Protein AF-A0A839LPR8-F1 (afdb_monomer_lite)

Structure (mmCIF, N/CA/C/O backbone):
data_AF-A0A839LPR8-F1
#
_entry.id   AF-A0A839LPR8-F1
#
loop_
_atom_site.group_PDB
_atom_site.id
_atom_site.type_symbol
_atom_site.label_atom_id
_atom_site.label_alt_id
_atom_site.label_comp_id
_atom_site.label_asym_id
_atom_site.label_entity_id
_atom_site.label_seq_id
_atom_site.pdbx_PDB_ins_code
_atom_site.Cartn_x
_atom_site.Cartn_y
_atom_site.Cartn_z
_atom_site.occupancy
_atom_site.B_iso_or_equiv
_atom_site.auth_seq_id
_atom_site.auth_comp_id
_atom_site.auth_asym_id
_atom_site.auth_atom_id
_atom_site.pdbx_PDB_model_num
ATOM 1 N N . MET A 1 1 ? -13.230 10.067 8.812 1.00 53.97 1 MET A N 1
ATOM 2 C CA . MET A 1 1 ? -13.536 9.866 7.378 1.00 53.97 1 MET A CA 1
ATOM 3 C C . MET A 1 1 ? -13.419 8.380 7.092 1.00 53.97 1 MET A C 1
ATOM 5 O O . MET A 1 1 ? -12.422 7.800 7.495 1.00 53.97 1 MET A O 1
ATOM 9 N N . ARG A 1 2 ? -14.450 7.751 6.515 1.00 69.31 2 ARG A N 1
ATOM 10 C CA . ARG A 1 2 ? -14.432 6.310 6.197 1.00 69.31 2 ARG A CA 1
ATOM 11 C C . ARG A 1 2 ? -13.591 6.084 4.939 1.00 69.31 2 ARG A C 1
ATOM 13 O O . ARG A 1 2 ? -13.673 6.897 4.022 1.00 69.31 2 ARG A O 1
ATOM 20 N N . LEU A 1 3 ? -12.810 5.005 4.889 1.00 68.00 3 LEU A N 1
ATOM 21 C CA . LEU A 1 3 ? -11.957 4.637 3.745 1.00 68.00 3 LEU A CA 1
ATOM 22 C C . LEU A 1 3 ? -12.699 4.672 2.411 1.00 68.00 3 LEU A C 1
ATOM 24 O O . LEU A 1 3 ? -12.157 5.149 1.421 1.00 68.00 3 LEU A O 1
ATOM 28 N N . GLU A 1 4 ? -13.960 4.251 2.407 1.00 69.38 4 GLU A N 1
ATOM 29 C CA . GLU A 1 4 ? -14.840 4.309 1.239 1.00 69.38 4 GLU A CA 1
ATOM 30 C C . GLU A 1 4 ? -14.898 5.710 0.613 1.00 69.38 4 GLU A C 1
ATOM 32 O O . GLU A 1 4 ? -14.880 5.851 -0.607 1.00 69.38 4 GLU A O 1
ATOM 37 N N . GLN A 1 5 ? -14.904 6.755 1.443 1.00 69.94 5 GLN A N 1
ATOM 38 C CA . GLN A 1 5 ? -14.945 8.144 0.997 1.00 69.94 5 GLN A CA 1
ATOM 39 C C . GLN A 1 5 ? -13.600 8.586 0.407 1.00 69.94 5 GLN A C 1
ATOM 41 O O . GLN A 1 5 ? -13.577 9.283 -0.602 1.00 69.94 5 GLN A O 1
ATOM 46 N N . ALA A 1 6 ? -12.485 8.141 0.996 1.00 67.44 6 ALA A N 1
ATOM 47 C CA . ALA A 1 6 ? -11.151 8.406 0.461 1.00 67.44 6 ALA A CA 1
ATOM 48 C C . ALA A 1 6 ? -10.966 7.733 -0.909 1.00 67.44 6 ALA A C 1
ATOM 50 O O . ALA A 1 6 ? -10.542 8.390 -1.854 1.00 67.44 6 ALA A O 1
ATOM 51 N N . LEU A 1 7 ? -11.376 6.466 -1.039 1.00 66.31 7 LEU A N 1
ATOM 52 C CA . LEU A 1 7 ? -11.310 5.707 -2.291 1.00 66.31 7 LEU A CA 1
ATOM 53 C C . LEU A 1 7 ? -12.229 6.271 -3.378 1.00 66.31 7 LEU A C 1
ATOM 55 O O . LEU A 1 7 ? -11.866 6.267 -4.556 1.00 66.31 7 LEU A O 1
ATOM 59 N N . ALA A 1 8 ? -13.410 6.764 -2.995 1.00 68.81 8 ALA A N 1
ATOM 60 C CA . ALA A 1 8 ? -14.316 7.441 -3.913 1.00 68.81 8 ALA A CA 1
ATOM 61 C C . ALA A 1 8 ? -13.676 8.712 -4.491 1.00 68.81 8 ALA A C 1
ATOM 63 O O . ALA A 1 8 ? -13.699 8.892 -5.708 1.00 68.81 8 ALA A O 1
ATOM 64 N N . SER A 1 9 ? -13.041 9.540 -3.655 1.00 65.38 9 SER A N 1
ATOM 65 C CA . SER A 1 9 ? -12.339 10.745 -4.114 1.00 65.38 9 SER A CA 1
ATOM 66 C C . SER A 1 9 ? -11.180 10.418 -5.057 1.00 65.38 9 SER A C 1
ATOM 68 O O . SER A 1 9 ? -11.090 11.007 -6.130 1.00 65.38 9 SER A O 1
ATOM 70 N N . THR A 1 10 ? -10.350 9.419 -4.730 1.00 63.09 10 THR A N 1
ATOM 71 C CA . THR A 1 10 ? -9.224 9.012 -5.595 1.00 63.09 10 THR A CA 1
ATOM 72 C C . THR A 1 10 ? -9.705 8.561 -6.978 1.00 63.09 10 THR A C 1
ATOM 74 O O . THR A 1 10 ? -9.112 8.911 -7.995 1.00 63.09 10 THR A O 1
ATOM 77 N N . ARG A 1 11 ? -10.831 7.834 -7.032 1.00 65.12 11 ARG A N 1
ATOM 78 C CA . ARG A 1 11 ? -11.421 7.353 -8.289 1.00 65.12 11 ARG A CA 1
ATOM 79 C C . ARG A 1 11 ? -12.001 8.484 -9.145 1.00 65.12 11 ARG A C 1
ATOM 81 O O . ARG A 1 11 ? -11.907 8.406 -10.367 1.00 65.12 11 ARG A O 1
ATOM 88 N N . ILE A 1 12 ? -12.585 9.517 -8.532 1.00 64.19 12 ILE A N 1
ATOM 89 C CA . ILE A 1 12 ? -13.125 10.693 -9.243 1.00 64.19 12 ILE A CA 1
ATOM 90 C C . ILE A 1 12 ? -12.002 11.488 -9.922 1.00 64.19 12 ILE A C 1
ATOM 92 O O . ILE A 1 12 ? -12.183 11.974 -11.035 1.00 64.19 12 ILE A O 1
ATOM 96 N N . GLU A 1 13 ? -10.826 11.554 -9.302 1.00 69.88 13 GLU A N 1
ATOM 97 C CA . GLU A 1 13 ? -9.630 12.202 -9.861 1.00 69.88 13 GLU A CA 1
ATOM 98 C C . GLU A 1 13 ? -8.954 11.377 -10.979 1.00 69.88 13 GLU A C 1
ATOM 100 O O . GLU A 1 13 ? -7.915 11.765 -11.506 1.00 69.88 13 GLU A O 1
ATOM 105 N N . GLY A 1 14 ? -9.542 10.241 -11.376 1.00 67.81 14 GLY A N 1
ATOM 106 C CA . GLY A 1 14 ? -9.017 9.366 -12.429 1.00 67.81 14 GLY A CA 1
ATOM 107 C C . GLY A 1 14 ? -7.889 8.444 -11.963 1.00 67.81 14 GLY A C 1
ATOM 108 O O . GLY A 1 14 ? -7.319 7.705 -12.767 1.00 67.81 14 GLY A O 1
ATOM 109 N N . HIS A 1 15 ? -7.577 8.439 -10.668 1.00 70.38 15 HIS A N 1
ATOM 110 C CA . HIS A 1 15 ? -6.582 7.554 -10.087 1.00 70.38 15 HIS A CA 1
ATOM 111 C C . HIS A 1 15 ? -7.243 6.248 -9.636 1.00 70.38 15 HIS A C 1
ATOM 113 O O . HIS A 1 15 ? -8.075 6.218 -8.729 1.00 70.38 15 HIS A O 1
ATOM 119 N N . GLN A 1 16 ? -6.865 5.139 -10.273 1.00 76.56 16 GLN A N 1
ATOM 120 C CA . GLN A 1 16 ? -7.321 3.809 -9.882 1.00 76.56 16 GLN A CA 1
ATOM 121 C C . GLN A 1 16 ? -6.259 3.155 -8.984 1.00 76.56 16 GLN A C 1
ATOM 123 O O . GLN A 1 16 ? -5.236 2.699 -9.498 1.00 76.56 16 GLN A O 1
ATOM 128 N N . PRO A 1 17 ? -6.450 3.132 -7.650 1.00 77.62 17 PRO A N 1
ATOM 129 C CA . PRO A 1 17 ? -5.517 2.459 -6.755 1.00 77.62 17 PRO A CA 1
ATOM 130 C C . PRO A 1 17 ? -5.426 0.966 -7.084 1.00 77.62 17 PRO A C 1
ATOM 132 O O . PRO A 1 17 ? -6.411 0.343 -7.492 1.00 77.62 17 PRO A O 1
ATOM 135 N N . SER A 1 18 ? -4.235 0.390 -6.904 1.00 83.00 18 SER A N 1
ATOM 136 C CA . SER A 1 18 ? -4.014 -1.037 -7.135 1.00 83.00 18 SER A CA 1
ATOM 137 C C . SER A 1 18 ? -4.753 -1.886 -6.099 1.00 83.00 18 SER A C 1
ATOM 139 O O . SER A 1 18 ? -4.985 -1.454 -4.969 1.00 83.00 18 SER A O 1
ATOM 141 N N . ALA A 1 19 ? -5.087 -3.127 -6.464 1.00 84.31 19 ALA A N 1
ATOM 142 C CA . ALA A 1 19 ? -5.727 -4.071 -5.547 1.00 84.31 19 ALA A CA 1
ATOM 143 C C . ALA A 1 19 ? -4.891 -4.306 -4.274 1.00 84.31 19 ALA A C 1
ATOM 145 O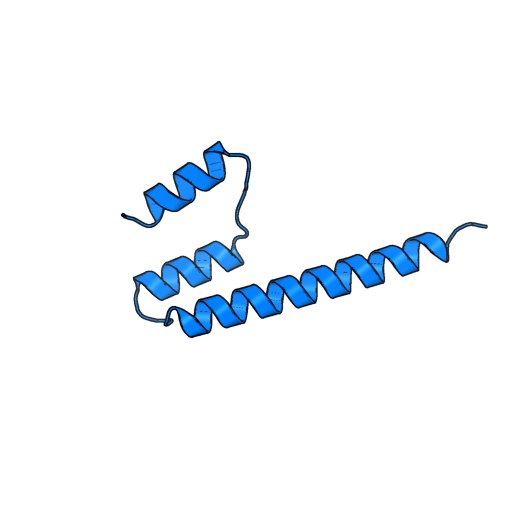 O . ALA A 1 19 ? -5.438 -4.411 -3.183 1.00 84.31 19 ALA A O 1
ATOM 146 N N . GLU A 1 20 ? -3.562 -4.312 -4.400 1.00 83.94 20 GLU A N 1
ATOM 147 C CA . GLU A 1 20 ? -2.640 -4.480 -3.272 1.00 83.94 20 GLU A CA 1
ATOM 148 C C . GLU A 1 20 ? -2.679 -3.289 -2.304 1.00 83.94 20 GLU A C 1
ATOM 150 O O . GLU A 1 20 ? -2.593 -3.471 -1.094 1.00 83.94 20 GLU A O 1
ATOM 155 N N . PHE A 1 21 ? -2.840 -2.066 -2.823 1.00 85.75 21 PHE A N 1
ATOM 156 C CA . PHE A 1 21 ? -3.017 -0.877 -1.988 1.00 85.75 21 PHE A CA 1
ATOM 157 C C . PHE A 1 21 ? -4.344 -0.934 -1.226 1.00 85.75 21 PHE A C 1
ATOM 159 O O . PHE A 1 21 ? -4.385 -0.627 -0.039 1.00 85.75 21 PHE A O 1
ATOM 166 N N . LEU A 1 22 ? -5.423 -1.359 -1.890 1.00 88.25 22 LEU A N 1
ATOM 167 C CA . LEU A 1 22 ? -6.730 -1.512 -1.247 1.00 88.25 22 LEU A CA 1
ATOM 168 C C . LEU A 1 22 ? -6.686 -2.535 -0.106 1.00 88.25 22 LEU A C 1
ATOM 170 O O . LEU A 1 22 ? -7.205 -2.251 0.969 1.00 88.25 22 LEU A O 1
ATOM 174 N N . ALA A 1 23 ? -6.016 -3.669 -0.320 1.00 89.44 23 ALA A N 1
ATOM 175 C CA . ALA A 1 23 ? -5.882 -4.722 0.683 1.00 89.44 23 ALA A CA 1
ATOM 176 C C . ALA A 1 23 ? -5.102 -4.260 1.928 1.00 89.44 23 ALA A C 1
ATOM 178 O O . ALA A 1 23 ? -5.506 -4.557 3.049 1.00 89.44 23 ALA A O 1
ATOM 179 N N . ASP A 1 24 ? -4.017 -3.495 1.759 1.00 89.44 24 ASP A N 1
ATOM 180 C CA . ASP A 1 24 ? -3.288 -2.944 2.912 1.00 89.44 24 ASP A CA 1
ATOM 181 C C . ASP A 1 24 ? -4.130 -1.925 3.689 1.00 89.44 24 ASP A C 1
ATOM 183 O O . ASP A 1 24 ? -4.073 -1.880 4.917 1.00 89.44 24 ASP A O 1
ATOM 187 N N . MET A 1 25 ? -4.913 -1.101 2.985 1.00 89.38 25 MET A N 1
ATOM 188 C CA . MET A 1 25 ? -5.785 -0.113 3.620 1.00 89.38 25 MET A CA 1
ATOM 189 C C . MET A 1 25 ? -6.926 -0.773 4.400 1.00 89.38 25 MET A C 1
ATOM 191 O O . MET A 1 25 ? -7.276 -0.288 5.473 1.00 89.38 25 MET A O 1
ATOM 195 N N . GLU A 1 26 ? -7.483 -1.872 3.890 1.00 91.00 26 GLU A N 1
ATOM 196 C CA . GLU A 1 26 ? -8.481 -2.686 4.593 1.00 91.00 26 GLU A CA 1
ATOM 197 C C . GLU A 1 26 ? -7.872 -3.340 5.842 1.00 91.00 26 GLU A C 1
ATOM 199 O O . GLU A 1 26 ? -8.376 -3.145 6.946 1.00 91.00 26 GLU A O 1
ATOM 204 N N . ALA A 1 27 ? -6.701 -3.968 5.710 1.00 88.94 27 ALA A N 1
ATOM 205 C CA . ALA A 1 27 ? -5.985 -4.566 6.836 1.00 88.94 27 ALA A CA 1
ATOM 206 C C . ALA A 1 27 ? -5.600 -3.541 7.923 1.00 88.94 27 ALA A C 1
ATOM 208 O O . ALA A 1 27 ? -5.577 -3.871 9.108 1.00 88.94 27 ALA A O 1
ATOM 209 N N . MET A 1 28 ? -5.324 -2.287 7.550 1.00 91.38 28 MET A N 1
ATOM 210 C CA . MET A 1 28 ? -5.073 -1.208 8.513 1.00 91.38 28 MET A CA 1
ATOM 211 C C . MET A 1 28 ? -6.327 -0.807 9.292 1.00 91.38 28 MET A C 1
ATOM 213 O O . MET A 1 28 ? -6.253 -0.502 10.481 1.00 91.38 28 MET A O 1
ATOM 217 N N . ILE A 1 29 ? -7.485 -0.798 8.634 1.00 89.25 29 ILE A N 1
ATOM 218 C CA . ILE A 1 29 ? -8.771 -0.455 9.261 1.00 89.25 29 ILE A CA 1
ATOM 219 C C . ILE A 1 29 ? -9.230 -1.558 10.197 1.00 89.25 29 ILE A C 1
ATOM 221 O O . ILE A 1 29 ? -9.724 -1.262 11.283 1.00 89.25 29 ILE A O 1
ATOM 225 N N . ASP A 1 30 ? -8.997 -2.805 9.804 1.00 91.44 30 ASP A N 1
ATOM 226 C CA . ASP A 1 30 ? -9.266 -3.982 10.625 1.00 91.44 30 ASP A CA 1
ATOM 227 C C . ASP A 1 30 ? -8.252 -4.140 11.775 1.00 91.44 30 ASP A C 1
ATOM 229 O O . ASP A 1 30 ? -8.369 -5.054 12.592 1.00 91.44 30 ASP A O 1
ATOM 233 N N . GLY A 1 31 ? -7.251 -3.253 11.860 1.00 90.06 31 GLY A N 1
ATOM 234 C CA . GLY A 1 31 ? -6.220 -3.258 12.899 1.00 90.06 31 GLY A CA 1
ATOM 235 C C . GLY A 1 31 ? -5.213 -4.404 12.773 1.00 90.06 31 GLY A C 1
ATOM 236 O O . GLY A 1 31 ? -4.476 -4.679 13.717 1.00 90.06 31 GLY A O 1
ATOM 237 N N . GLN A 1 32 ? -5.178 -5.081 11.623 1.00 91.94 32 GLN A N 1
ATOM 238 C CA . GLN A 1 32 ? -4.227 -6.151 11.315 1.00 91.94 32 GLN A CA 1
ATOM 239 C C . GLN A 1 32 ? -2.853 -5.611 10.903 1.00 91.94 32 GLN A C 1
ATOM 241 O O . GLN A 1 32 ? -1.847 -6.299 11.072 1.00 91.94 32 GLN A O 1
ATOM 246 N N . LEU A 1 33 ? -2.812 -4.392 10.359 1.00 90.81 33 LEU A N 1
ATOM 247 C CA . LEU A 1 33 ? -1.589 -3.656 10.054 1.00 90.81 33 LEU A CA 1
ATOM 248 C C . LEU A 1 33 ? -1.605 -2.298 10.749 1.00 90.81 33 LEU A C 1
ATOM 250 O O . LEU A 1 33 ? -2.633 -1.626 10.808 1.00 90.81 33 LEU A O 1
ATOM 254 N N . ASP A 1 34 ? -0.446 -1.864 11.230 1.00 92.69 34 ASP A N 1
ATOM 255 C CA . ASP A 1 34 ? -0.268 -0.478 11.640 1.00 92.69 34 ASP A CA 1
ATOM 256 C C . ASP A 1 34 ? 0.052 0.420 10.429 1.00 92.69 34 ASP A C 1
ATOM 258 O O . ASP A 1 34 ? 0.400 -0.030 9.330 1.00 92.69 34 ASP A O 1
ATOM 262 N N . ALA A 1 35 ? -0.081 1.730 10.634 1.00 85.94 35 ALA A N 1
ATOM 263 C CA . ALA A 1 35 ? 0.151 2.714 9.584 1.00 85.94 35 ALA A CA 1
ATOM 264 C C . ALA A 1 35 ? 1.616 2.757 9.104 1.00 85.94 35 ALA A C 1
ATOM 266 O O . ALA A 1 35 ? 1.874 3.145 7.961 1.00 85.94 35 ALA A O 1
ATOM 267 N N . GLU A 1 36 ? 2.578 2.379 9.949 1.00 92.88 36 GLU A N 1
ATOM 268 C CA . GLU A 1 36 ? 4.001 2.375 9.604 1.00 92.88 36 GLU A CA 1
ATOM 269 C C . GLU A 1 36 ? 4.330 1.216 8.655 1.00 92.88 36 GLU A C 1
ATOM 271 O O . GLU A 1 36 ? 5.006 1.406 7.641 1.00 92.88 36 GLU A O 1
ATOM 276 N N . GLU A 1 37 ? 3.760 0.046 8.912 1.00 90.69 37 GLU A N 1
ATOM 277 C CA . GLU A 1 37 ? 3.892 -1.159 8.108 1.00 90.69 37 GLU A CA 1
ATOM 278 C C . GLU A 1 37 ? 3.203 -1.007 6.746 1.00 90.69 37 GLU A C 1
ATOM 280 O O . GLU A 1 37 ? 3.793 -1.345 5.715 1.00 90.69 37 GLU A O 1
ATOM 285 N N . VAL A 1 38 ? 2.008 -0.404 6.696 1.00 90.94 38 VAL A N 1
ATOM 286 C CA . VAL A 1 38 ? 1.368 -0.040 5.418 1.00 90.94 38 VAL A CA 1
ATOM 287 C C . VAL A 1 38 ? 2.252 0.917 4.621 1.00 90.94 38 VAL A C 1
ATOM 289 O O . VAL A 1 38 ? 2.491 0.710 3.427 1.00 90.94 38 VAL A O 1
ATOM 292 N N . ARG A 1 39 ? 2.811 1.942 5.274 1.00 89.44 39 ARG A N 1
ATOM 293 C CA . ARG A 1 39 ? 3.713 2.897 4.620 1.00 89.44 39 ARG A CA 1
ATOM 294 C C . ARG A 1 39 ? 4.966 2.212 4.074 1.00 89.44 39 ARG A C 1
ATOM 296 O O . ARG A 1 39 ? 5.372 2.508 2.948 1.00 89.44 39 ARG A O 1
ATOM 303 N N . ARG A 1 40 ? 5.564 1.288 4.832 1.00 93.50 40 ARG A N 1
ATOM 304 C CA . ARG A 1 40 ? 6.736 0.509 4.409 1.00 93.50 40 ARG A CA 1
ATOM 305 C C . ARG A 1 40 ? 6.436 -0.303 3.150 1.00 93.50 40 ARG A C 1
ATOM 307 O O . ARG A 1 40 ? 7.182 -0.199 2.176 1.00 93.50 40 ARG A O 1
ATOM 314 N N . ARG A 1 41 ? 5.316 -1.032 3.130 1.00 90.81 41 ARG A N 1
ATOM 315 C CA . ARG A 1 41 ? 4.884 -1.852 1.982 1.00 90.81 41 ARG A CA 1
ATOM 316 C C . ARG A 1 41 ? 4.650 -1.023 0.725 1.00 90.81 41 ARG A C 1
ATOM 318 O O . ARG A 1 41 ? 5.104 -1.403 -0.354 1.00 90.81 41 ARG A O 1
ATOM 325 N N . ILE A 1 42 ? 4.007 0.136 0.857 1.00 89.00 42 ILE A N 1
ATOM 326 C CA . ILE A 1 42 ? 3.787 1.056 -0.268 1.00 89.00 42 ILE A CA 1
ATOM 327 C C . ILE A 1 42 ? 5.124 1.529 -0.852 1.00 89.00 42 ILE A C 1
ATOM 329 O O . ILE A 1 42 ? 5.307 1.504 -2.070 1.00 89.00 42 ILE A O 1
ATOM 333 N N . ILE A 1 43 ? 6.077 1.924 -0.001 1.00 89.81 43 ILE A N 1
ATOM 334 C CA . ILE A 1 43 ? 7.402 2.388 -0.441 1.00 89.81 43 ILE A CA 1
ATOM 335 C C . ILE A 1 43 ? 8.179 1.262 -1.135 1.00 89.81 43 ILE A C 1
ATOM 337 O O . ILE A 1 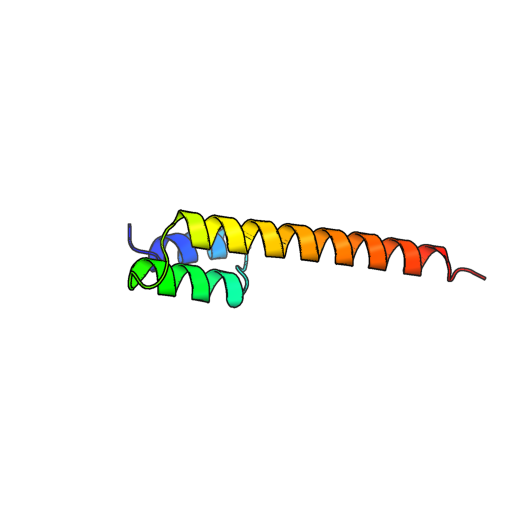43 ? 8.815 1.499 -2.163 1.00 89.81 43 ILE A O 1
ATOM 341 N N . GLU A 1 44 ? 8.132 0.040 -0.607 1.00 90.81 44 GLU A N 1
ATOM 342 C CA . GLU A 1 44 ? 8.792 -1.121 -1.215 1.00 90.81 44 GLU A CA 1
ATOM 343 C C . GLU A 1 44 ? 8.228 -1.433 -2.604 1.00 90.81 44 GLU A C 1
ATOM 345 O O . GLU A 1 44 ? 9.003 -1.571 -3.556 1.00 90.81 44 GLU A O 1
ATOM 350 N N . ARG A 1 45 ? 6.897 -1.439 -2.757 1.00 85.06 45 ARG A N 1
ATOM 351 C CA . ARG A 1 45 ? 6.251 -1.633 -4.064 1.00 85.06 45 ARG A CA 1
ATOM 352 C C . ARG A 1 45 ? 6.574 -0.510 -5.040 1.00 85.06 45 ARG A C 1
ATOM 354 O O . ARG A 1 45 ? 6.860 -0.789 -6.200 1.00 85.06 45 ARG A O 1
ATOM 361 N N . ALA A 1 46 ? 6.592 0.743 -4.587 1.00 84.38 46 ALA A N 1
ATOM 362 C CA . ALA A 1 46 ? 6.972 1.876 -5.429 1.00 84.38 46 ALA A CA 1
ATOM 363 C C . ALA A 1 46 ? 8.418 1.741 -5.938 1.00 84.38 46 ALA A C 1
ATOM 365 O O . ALA A 1 46 ? 8.676 1.925 -7.125 1.00 84.38 46 ALA A O 1
ATOM 366 N N . ARG A 1 47 ? 9.353 1.333 -5.069 1.00 86.12 47 ARG A N 1
ATOM 367 C CA . ARG A 1 47 ? 10.752 1.063 -5.450 1.00 86.12 47 ARG A CA 1
ATOM 368 C C . ARG A 1 47 ? 10.885 -0.115 -6.408 1.00 86.12 47 ARG A C 1
ATOM 370 O O . ARG A 1 47 ? 11.774 -0.129 -7.254 1.00 86.12 47 ARG A O 1
ATOM 377 N N . GLU A 1 48 ? 10.061 -1.146 -6.265 1.00 85.19 48 GLU A N 1
ATOM 378 C CA . GLU A 1 48 ? 10.059 -2.264 -7.205 1.00 85.19 48 GLU A CA 1
ATOM 379 C C . GLU A 1 48 ? 9.474 -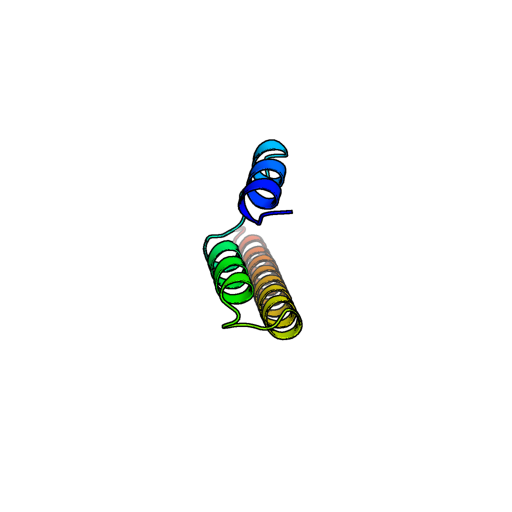1.875 -8.566 1.00 85.19 48 GLU A C 1
ATOM 381 O O . GLU A 1 48 ? 10.061 -2.214 -9.593 1.00 85.19 48 GLU A O 1
ATOM 386 N N . ALA A 1 49 ? 8.376 -1.118 -8.584 1.00 80.69 49 ALA A N 1
ATOM 387 C CA . ALA A 1 49 ? 7.798 -0.576 -9.807 1.00 80.69 49 ALA A CA 1
ATOM 388 C C . ALA A 1 49 ? 8.803 0.318 -10.549 1.00 80.69 49 ALA A C 1
ATOM 390 O O . ALA A 1 49 ? 8.977 0.162 -11.756 1.00 80.69 49 ALA A O 1
ATOM 391 N N . ASP A 1 50 ? 9.528 1.172 -9.824 1.00 81.12 50 ASP A N 1
ATOM 392 C CA . ASP A 1 50 ? 10.581 2.031 -10.371 1.00 81.12 50 ASP A CA 1
ATOM 393 C C . ASP A 1 50 ? 11.754 1.221 -10.956 1.00 81.12 50 ASP A C 1
ATOM 395 O O . ASP A 1 50 ? 12.171 1.438 -12.099 1.00 81.12 50 ASP A O 1
ATOM 399 N N . ARG A 1 51 ? 12.217 0.182 -10.242 1.00 78.50 51 ARG A N 1
ATOM 400 C CA . ARG A 1 51 ? 13.232 -0.755 -10.760 1.00 78.50 51 ARG A CA 1
ATOM 401 C C . ARG A 1 51 ? 12.767 -1.467 -12.030 1.00 78.50 51 ARG A C 1
ATOM 403 O O . ARG A 1 51 ? 13.540 -1.576 -12.980 1.00 78.50 51 ARG A O 1
ATOM 410 N N . ARG A 1 52 ? 11.517 -1.941 -12.073 1.00 74.00 52 ARG A N 1
ATOM 411 C CA . ARG A 1 52 ? 10.940 -2.611 -13.253 1.00 74.00 52 ARG A CA 1
ATOM 412 C C . ARG A 1 52 ? 10.776 -1.647 -14.428 1.00 74.00 52 ARG A C 1
ATOM 414 O O . ARG A 1 52 ? 11.089 -2.022 -15.556 1.00 74.00 52 ARG A O 1
ATOM 421 N N . ALA A 1 53 ? 10.337 -0.415 -14.179 1.00 74.62 53 ALA A N 1
ATOM 422 C CA . ALA A 1 53 ? 10.225 0.624 -15.201 1.00 74.62 53 ALA A CA 1
ATOM 423 C C . ALA A 1 53 ? 11.598 0.968 -15.799 1.00 74.62 53 ALA A C 1
ATOM 425 O O . ALA A 1 53 ? 11.743 1.039 -17.021 1.00 74.62 53 ALA A O 1
ATOM 426 N N . THR A 1 54 ? 12.622 1.077 -14.951 1.00 69.06 54 THR A N 1
ATOM 427 C CA . THR A 1 54 ? 14.006 1.345 -15.364 1.00 69.06 54 THR A CA 1
ATOM 428 C C . THR A 1 54 ? 14.611 0.167 -16.140 1.00 69.06 54 THR A C 1
ATOM 430 O O . THR A 1 54 ? 15.213 0.362 -17.197 1.00 69.06 54 THR A O 1
ATOM 433 N N . ALA A 1 55 ? 14.385 -1.074 -15.696 1.00 63.31 55 ALA A N 1
ATOM 434 C CA . ALA A 1 55 ? 14.822 -2.276 -16.413 1.00 63.31 55 ALA A CA 1
ATOM 435 C C . ALA A 1 55 ? 14.115 -2.440 -17.775 1.00 6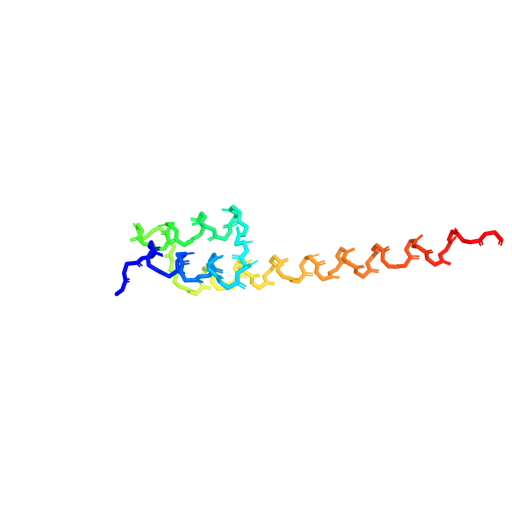3.31 55 ALA A C 1
ATOM 437 O O . ALA A 1 55 ? 14.743 -2.794 -18.774 1.00 63.31 55 ALA A O 1
ATOM 438 N N . GLY 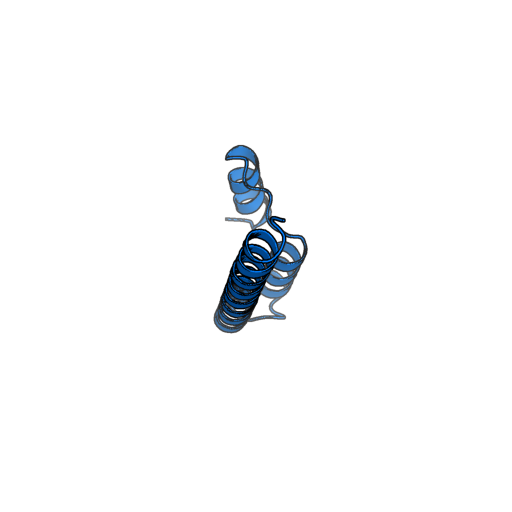A 1 56 ? 12.818 -2.121 -17.846 1.00 57.47 56 GLY A N 1
ATOM 439 C CA . GLY A 1 56 ? 12.039 -2.128 -19.087 1.00 57.47 56 GLY A CA 1
ATOM 440 C C . GLY A 1 56 ? 12.400 -1.001 -20.064 1.00 57.47 56 GLY A C 1
ATOM 441 O O . GLY A 1 56 ? 12.138 -1.127 -21.263 1.00 57.47 56 GLY A O 1
ATOM 442 N N . HIS A 1 57 ? 13.008 0.088 -19.585 1.00 50.97 57 HIS A N 1
ATOM 443 C CA . HIS A 1 57 ? 13.546 1.157 -20.429 1.00 50.97 57 HIS A CA 1
ATOM 444 C C . HIS A 1 57 ? 14.877 0.743 -21.083 1.00 50.97 57 HIS A C 1
ATOM 446 O O . HIS A 1 57 ? 15.049 0.931 -22.287 1.00 50.97 57 HIS A O 1
ATOM 452 N N . ALA A 1 58 ? 15.769 0.077 -20.339 1.00 51.38 58 ALA A N 1
ATOM 453 C CA . ALA A 1 58 ? 17.037 -0.440 -20.868 1.00 51.38 58 ALA A CA 1
ATOM 454 C C . ALA A 1 58 ? 16.841 -1.526 -21.949 1.00 51.38 58 ALA A C 1
ATOM 456 O O . ALA A 1 58 ? 17.540 -1.528 -22.961 1.00 51.38 58 ALA A O 1
ATOM 457 N N . GLY A 1 59 ? 15.840 -2.401 -21.794 1.00 48.50 59 GLY A N 1
ATOM 458 C CA . GLY A 1 59 ? 15.507 -3.422 -22.799 1.00 48.50 59 GLY A CA 1
ATOM 459 C C . GLY A 1 59 ? 14.943 -2.866 -24.116 1.00 48.50 59 GLY A C 1
ATOM 460 O O . GLY A 1 59 ? 15.053 -3.517 -25.150 1.00 48.50 59 GLY A O 1
ATOM 461 N N . ARG A 1 60 ? 14.373 -1.652 -24.109 1.00 49.72 60 ARG A N 1
ATOM 462 C CA . ARG A 1 60 ? 13.802 -1.005 -25.306 1.00 49.72 60 ARG A CA 1
ATOM 463 C C . ARG A 1 60 ? 14.835 -0.258 -26.158 1.00 49.72 60 ARG A C 1
ATOM 465 O O . ARG A 1 60 ? 14.581 -0.024 -27.335 1.00 49.72 60 ARG A O 1
ATOM 472 N N . LEU A 1 61 ? 15.984 0.103 -25.585 1.00 52.09 61 LEU A N 1
ATOM 473 C CA . LEU A 1 61 ? 17.076 0.797 -26.284 1.00 52.09 61 LEU A CA 1
ATOM 474 C C . LEU A 1 61 ? 18.163 -0.158 -26.805 1.00 52.09 61 LEU A C 1
ATOM 476 O O . LEU A 1 61 ? 18.918 0.220 -27.691 1.00 52.09 61 LEU A O 1
ATOM 480 N N . GLY A 1 62 ? 18.218 -1.399 -26.306 1.00 45.72 62 GLY A N 1
ATOM 481 C CA . GLY A 1 62 ? 19.107 -2.456 -26.815 1.00 45.72 62 GLY A CA 1
ATOM 482 C C . GLY A 1 62 ? 18.535 -3.285 -27.973 1.00 45.72 62 GLY A C 1
ATOM 483 O O . GLY A 1 62 ? 19.181 -4.228 -28.416 1.00 45.72 62 GLY A O 1
ATOM 484 N N . ALA A 1 63 ? 17.324 -2.967 -28.441 1.00 46.75 63 ALA A N 1
ATOM 485 C CA . ALA A 1 63 ? 16.602 -3.701 -29.483 1.00 46.75 63 ALA A CA 1
ATOM 486 C C . ALA A 1 63 ? 16.197 -2.787 -30.656 1.00 46.75 63 ALA A C 1
ATOM 488 O O . ALA A 1 63 ? 15.065 -2.850 -31.136 1.00 46.75 63 ALA A O 1
ATOM 489 N N . GLN A 1 64 ? 17.105 -1.915 -31.097 1.00 35.00 64 GLN A N 1
ATOM 490 C CA . GLN A 1 64 ? 16.993 -1.255 -32.400 1.00 35.00 64 GLN A CA 1
ATOM 491 C C . GLN A 1 64 ? 18.103 -1.805 -33.313 1.00 35.00 64 GLN A C 1
ATOM 493 O O . GLN A 1 64 ? 19.264 -1.742 -32.902 1.00 35.00 64 GLN A O 1
ATOM 498 N N . PRO A 1 65 ? 17.761 -2.419 -34.465 1.00 53.22 65 PRO A N 1
ATOM 499 C CA . PRO A 1 65 ? 18.735 -2.881 -3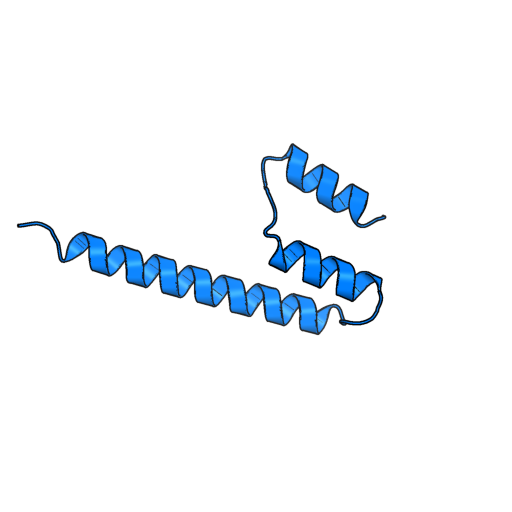5.454 1.00 53.22 65 PRO A CA 1
ATOM 500 C C . PRO A 1 65 ? 19.425 -1.723 -36.185 1.00 53.22 65 PRO A C 1
ATOM 502 O O . PRO A 1 65 ? 18.806 -0.640 -36.306 1.00 53.22 65 PRO A O 1
#

Foldseek 3Di:
DDVVVVCVVCVVVVHDDDPVLVVLVVCCVVVVDPPVRSVVVVVVVVVVVVVVVVVVVVVVVVPDD

Radius of gyration: 16.25 Å; chains: 1; bounding box: 34×18×48 Å

pLDDT: mean 75.71, std 15.09, range [35.0, 93.5]

Sequence (65 aa):
MRLEQALASTRIEGHQPSAEFLADMEAMIDGQLDAEEVRRRIIERAREADRRATAGHAGRLGAQP

Secondary structure (DSSP, 8-state):
--HHHHHHHHHHTT----HHHHHHHHHHHTTSS-HHHHHHHHHHHHHHHHHHHHHHHHHHHS---